Protein AF-A0A1Y5KC26-F1 (afdb_monomer)

Structure (mmCIF, N/CA/C/O backbone):
data_AF-A0A1Y5KC26-F1
#
_entry.id   AF-A0A1Y5KC26-F1
#
loop_
_atom_site.group_PDB
_atom_site.id
_atom_site.type_symbol
_atom_site.label_atom_id
_atom_site.label_alt_id
_atom_site.label_comp_id
_atom_site.label_asym_id
_atom_site.label_entity_id
_atom_site.label_seq_id
_atom_site.pdbx_PDB_ins_code
_atom_site.Cartn_x
_atom_site.Cartn_y
_atom_site.Cartn_z
_atom_site.occupancy
_atom_site.B_iso_or_equiv
_atom_site.auth_seq_id
_atom_site.auth_comp_id
_atom_site.auth_asym_id
_atom_site.auth_atom_id
_atom_site.pdbx_PDB_model_num
ATOM 1 N N . MET A 1 1 ? -20.529 7.265 19.862 1.00 51.62 1 MET A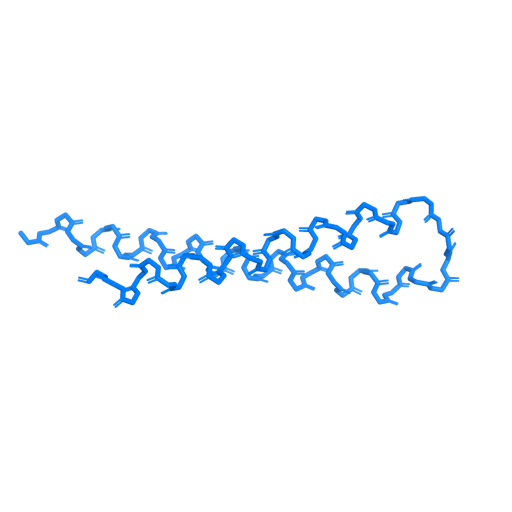 N 1
ATOM 2 C CA . MET A 1 1 ? -20.561 6.332 18.710 1.00 51.62 1 MET A CA 1
ATOM 3 C C . MET A 1 1 ? -20.096 6.980 17.402 1.00 51.62 1 MET A C 1
ATOM 5 O O . MET A 1 1 ? -19.581 6.267 16.556 1.00 51.62 1 MET A O 1
ATOM 9 N N . GLU A 1 2 ? -20.188 8.304 17.237 1.00 57.56 2 GLU A N 1
ATOM 10 C CA . GLU A 1 2 ? -19.837 8.999 15.979 1.00 57.56 2 GLU A CA 1
ATOM 11 C C . GLU A 1 2 ? -18.340 8.958 15.619 1.00 57.56 2 GLU A C 1
ATOM 13 O O . GLU A 1 2 ? -17.983 8.830 14.451 1.00 57.56 2 GLU A O 1
ATOM 18 N N . VAL A 1 3 ? -17.453 8.986 16.621 1.00 63.31 3 VAL A N 1
ATOM 19 C CA . VAL A 1 3 ? -15.992 8.989 16.407 1.00 63.31 3 VAL A CA 1
ATOM 20 C C . VAL A 1 3 ? -15.508 7.699 15.727 1.00 63.31 3 VAL A C 1
ATOM 22 O O . VAL A 1 3 ? -14.608 7.740 14.891 1.00 63.31 3 VAL A O 1
ATOM 25 N N . GLY A 1 4 ? -16.140 6.557 16.020 1.00 65.56 4 GLY A N 1
ATOM 26 C CA . GLY A 1 4 ? -15.792 5.267 15.415 1.00 65.56 4 GLY A CA 1
ATOM 27 C C . GLY A 1 4 ? -16.057 5.234 13.910 1.00 65.56 4 GLY A C 1
ATOM 28 O O . GLY A 1 4 ? -15.187 4.842 13.140 1.00 65.56 4 GLY A O 1
ATOM 29 N N . VAL A 1 5 ? -17.216 5.742 13.476 1.00 70.81 5 VAL A N 1
ATOM 30 C CA . VAL A 1 5 ? -17.608 5.773 12.056 1.00 70.81 5 VAL A CA 1
ATOM 31 C C . VAL A 1 5 ? -16.687 6.683 11.245 1.00 70.81 5 VAL A C 1
ATOM 33 O O . VAL A 1 5 ? -16.256 6.306 10.156 1.00 70.81 5 VAL A O 1
ATOM 36 N N . LEU A 1 6 ? -16.329 7.852 11.789 1.00 74.12 6 LEU A N 1
ATOM 37 C CA . LEU A 1 6 ? -15.403 8.771 11.125 1.00 74.12 6 LEU A CA 1
ATOM 38 C C . LEU A 1 6 ? -14.010 8.140 10.963 1.00 74.12 6 LEU A C 1
ATOM 40 O O . LEU A 1 6 ? -13.392 8.254 9.908 1.00 74.12 6 LEU A O 1
ATOM 44 N N . THR A 1 7 ? -13.539 7.430 11.992 1.00 77.62 7 THR A N 1
ATOM 45 C CA . THR A 1 7 ? -12.206 6.808 12.006 1.00 77.62 7 THR A CA 1
ATOM 46 C C . THR A 1 7 ? -12.129 5.627 11.038 1.00 77.62 7 THR A C 1
ATOM 48 O O . THR A 1 7 ? -11.160 5.514 10.286 1.00 77.62 7 THR A O 1
ATOM 51 N N . ILE A 1 8 ? -13.171 4.789 10.997 1.00 80.56 8 ILE A N 1
ATOM 52 C CA . ILE A 1 8 ? -13.303 3.681 10.038 1.00 80.56 8 ILE A CA 1
ATOM 53 C C . ILE A 1 8 ? -13.372 4.227 8.609 1.0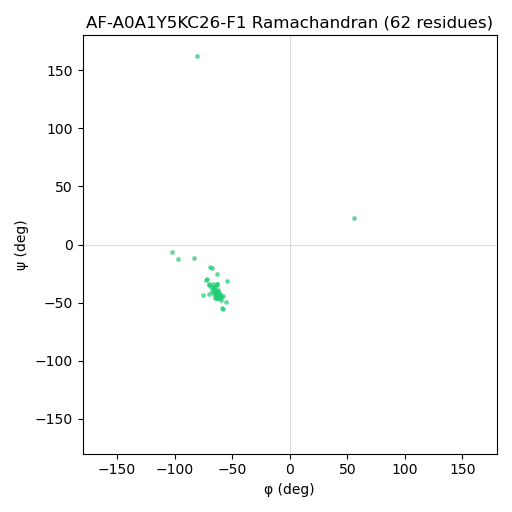0 80.56 8 ILE A C 1
ATOM 55 O O . ILE A 1 8 ? -12.664 3.738 7.730 1.00 80.56 8 ILE A O 1
ATOM 59 N N . GLY A 1 9 ? -14.161 5.283 8.383 1.00 80.00 9 GLY A N 1
ATOM 60 C CA . GLY A 1 9 ? -14.270 5.937 7.081 1.00 80.00 9 GLY A CA 1
ATOM 61 C C . GLY A 1 9 ? -12.924 6.463 6.586 1.00 80.00 9 GLY A C 1
ATOM 62 O O . GLY A 1 9 ? -12.473 6.081 5.507 1.00 80.00 9 GLY A O 1
ATOM 63 N N . VAL A 1 10 ? -12.242 7.286 7.389 1.00 84.44 10 VAL A N 1
ATOM 64 C CA . VAL A 1 10 ? -10.934 7.862 7.030 1.00 84.44 10 VAL A CA 1
ATOM 65 C C . VAL A 1 10 ? -9.885 6.769 6.804 1.00 84.44 10 VAL A C 1
ATOM 67 O O . VAL A 1 10 ? -9.155 6.823 5.815 1.00 84.44 10 VAL A O 1
ATOM 70 N N . SER A 1 11 ? -9.845 5.747 7.664 1.00 83.81 11 SER A N 1
ATOM 71 C CA . SER A 1 11 ? -8.900 4.628 7.532 1.00 83.81 11 SER A CA 1
ATOM 72 C C . SER A 1 11 ? -9.172 3.791 6.278 1.00 83.81 11 SER A C 1
ATOM 74 O O . SER A 1 11 ? -8.234 3.388 5.592 1.00 83.81 11 SER A O 1
ATOM 76 N N . GLY A 1 12 ? -10.445 3.578 5.931 1.00 83.38 12 GLY A N 1
ATOM 77 C CA . GLY A 1 12 ? -10.852 2.890 4.705 1.00 83.38 12 GLY A CA 1
ATOM 78 C C . GLY A 1 12 ? -10.454 3.656 3.442 1.00 83.38 12 GLY A C 1
ATOM 79 O O . GLY A 1 12 ? -9.860 3.076 2.531 1.00 83.38 12 GLY A O 1
ATOM 80 N N . TYR A 1 13 ? -10.695 4.971 3.407 1.00 85.38 13 TYR A N 1
ATOM 81 C CA . TYR A 1 13 ? -10.255 5.826 2.297 1.00 85.38 13 TYR A CA 1
ATOM 82 C C . TYR A 1 13 ? -8.733 5.829 2.143 1.00 85.38 13 TYR A C 1
ATOM 84 O O . TYR A 1 13 ? -8.226 5.684 1.028 1.00 85.38 13 TYR A O 1
ATOM 92 N N . LEU A 1 14 ? -8.000 5.949 3.254 1.00 84.56 14 LEU A N 1
ATOM 93 C CA . LEU A 1 14 ? -6.539 5.925 3.247 1.00 84.56 14 LEU A CA 1
ATOM 94 C C . LEU A 1 14 ? -6.007 4.582 2.727 1.00 84.56 14 LEU A C 1
ATOM 96 O O . LEU A 1 14 ? -5.061 4.553 1.939 1.00 84.56 14 LEU A O 1
ATOM 100 N N . CYS A 1 15 ? -6.654 3.481 3.108 1.00 87.25 15 CYS A N 1
ATOM 101 C CA . CYS A 1 15 ? -6.311 2.147 2.639 1.00 87.25 15 CYS A CA 1
ATOM 102 C C . CYS A 1 15 ? -6.501 1.991 1.122 1.00 87.25 15 CYS A C 1
ATOM 104 O O . CYS A 1 15 ? -5.614 1.469 0.444 1.00 87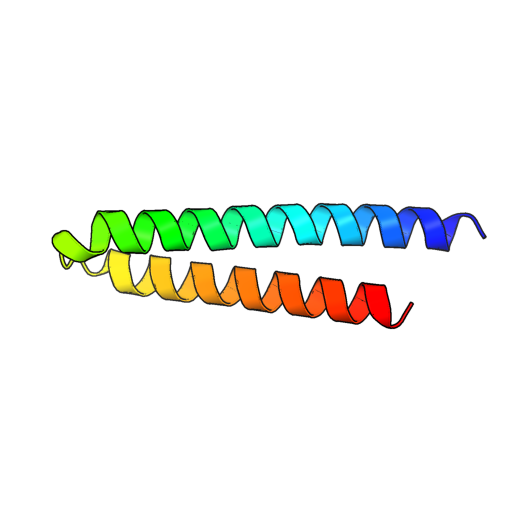.25 15 CYS A O 1
ATOM 106 N N . LEU A 1 16 ? -7.629 2.460 0.577 1.00 85.69 16 LEU A N 1
ATOM 107 C CA . LEU A 1 16 ? -7.901 2.416 -0.865 1.00 85.69 16 LEU A CA 1
ATOM 108 C C . LEU A 1 16 ? -6.885 3.243 -1.660 1.00 85.69 16 LEU A C 1
ATOM 110 O O . LEU A 1 16 ? -6.378 2.774 -2.679 1.00 85.69 16 LEU A O 1
ATOM 114 N N .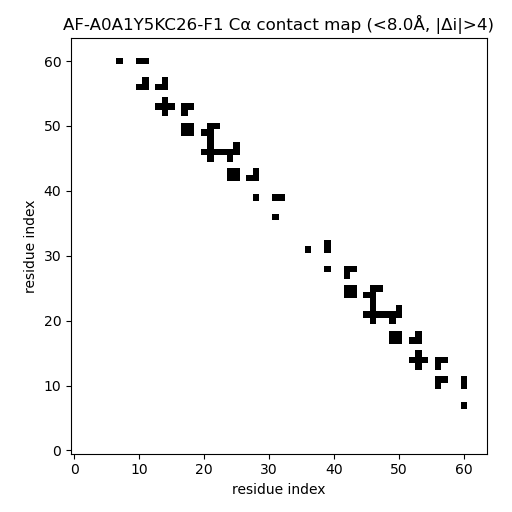 LEU A 1 17 ? -6.543 4.438 -1.171 1.00 87.75 17 LEU A N 1
ATOM 115 C CA . LEU A 1 17 ? -5.498 5.281 -1.756 1.00 87.75 17 LEU A CA 1
ATOM 116 C C . LEU A 1 17 ? -4.134 4.582 -1.752 1.00 87.75 17 LEU A C 1
ATOM 118 O O . LEU A 1 17 ? -3.458 4.558 -2.780 1.00 87.75 17 LEU A O 1
ATOM 122 N N . CYS A 1 18 ? -3.742 3.963 -0.634 1.00 86.69 18 CYS A N 1
ATOM 123 C CA . CYS A 1 18 ? -2.477 3.231 -0.542 1.00 86.69 18 CYS A CA 1
ATOM 124 C C . CYS A 1 18 ? -2.437 2.036 -1.501 1.00 86.69 18 CYS A C 1
ATOM 126 O O . CYS A 1 18 ? -1.437 1.843 -2.194 1.00 86.69 18 CYS A O 1
ATOM 128 N N . ALA A 1 19 ? -3.528 1.272 -1.593 1.00 81.25 19 ALA A N 1
ATOM 129 C CA . ALA A 1 19 ? -3.637 0.153 -2.523 1.00 81.25 19 ALA A CA 1
ATOM 130 C C . ALA A 1 19 ? -3.539 0.624 -3.984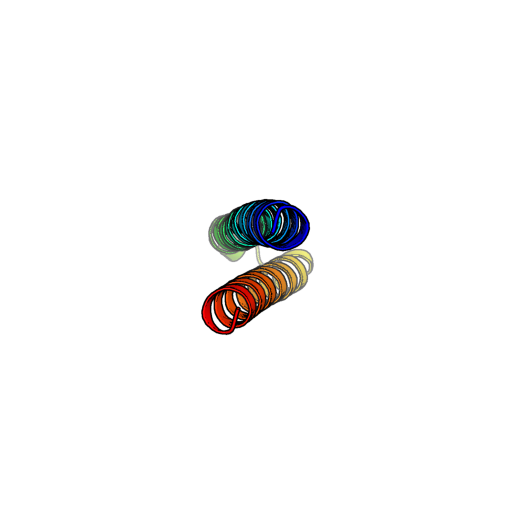 1.00 81.25 19 ALA A C 1
ATOM 132 O O . ALA A 1 19 ? -2.761 0.058 -4.751 1.00 81.25 19 ALA A O 1
ATOM 133 N N . ALA A 1 20 ? -4.257 1.691 -4.354 1.00 86.00 20 ALA A N 1
ATOM 134 C CA . ALA A 1 20 ? -4.218 2.261 -5.700 1.00 86.00 20 ALA A CA 1
ATOM 135 C C . ALA A 1 20 ? -2.814 2.766 -6.074 1.00 86.00 20 ALA A C 1
ATOM 137 O O . ALA A 1 20 ? -2.318 2.445 -7.153 1.00 86.00 20 ALA A O 1
ATOM 138 N N . CYS A 1 21 ? -2.138 3.487 -5.175 1.00 86.38 21 CYS A N 1
ATOM 139 C CA . CYS A 1 21 ? -0.765 3.955 -5.387 1.00 86.38 21 CYS A CA 1
ATOM 140 C C . CYS A 1 21 ? 0.242 2.798 -5.484 1.00 86.38 21 CYS A C 1
ATOM 142 O O . CYS A 1 21 ? 1.116 2.818 -6.351 1.00 86.38 21 CYS A O 1
ATOM 144 N N . GLY A 1 22 ? 0.117 1.776 -4.630 1.00 82.62 22 GLY A N 1
ATOM 145 C CA . GLY A 1 22 ? 0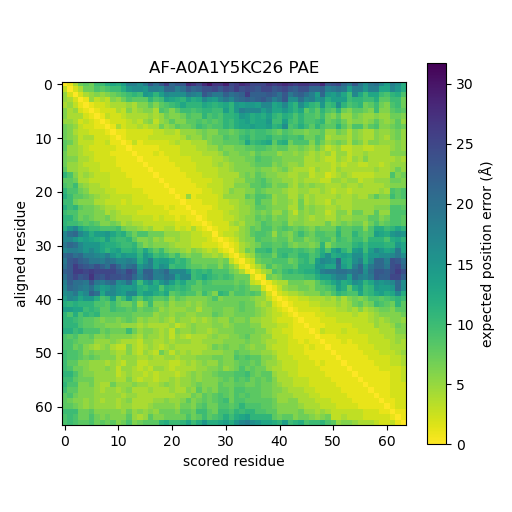.974 0.587 -4.664 1.00 82.62 22 GLY A CA 1
ATOM 146 C C . GLY A 1 22 ? 0.828 -0.200 -5.967 1.00 82.62 22 GLY A C 1
ATOM 147 O O . GLY A 1 22 ? 1.831 -0.527 -6.603 1.00 82.62 22 GLY A O 1
ATOM 148 N N . LEU A 1 23 ? -0.413 -0.431 -6.411 1.00 82.56 23 LEU A N 1
ATOM 149 C CA . LEU A 1 23 ? -0.708 -1.046 -7.709 1.00 82.56 23 LEU A CA 1
ATOM 150 C C . LEU A 1 23 ? -0.191 -0.196 -8.870 1.00 82.56 23 LEU A C 1
ATOM 152 O O . LEU A 1 23 ? 0.428 -0.741 -9.778 1.00 82.56 23 LEU A O 1
ATOM 156 N N . PHE A 1 24 ? -0.383 1.124 -8.832 1.00 84.25 24 PHE A N 1
ATOM 157 C CA . PHE A 1 24 ? 0.106 2.022 -9.876 1.00 84.25 24 PHE A CA 1
ATOM 158 C C . PHE A 1 24 ? 1.633 1.938 -10.021 1.00 84.25 24 PHE A C 1
ATOM 160 O O . PHE A 1 24 ? 2.144 1.723 -11.120 1.00 84.25 24 PHE A O 1
ATOM 167 N N . LEU A 1 25 ? 2.371 1.999 -8.912 1.00 80.69 25 LEU A N 1
ATOM 168 C CA . LEU A 1 25 ? 3.830 1.880 -8.921 1.00 80.69 25 LEU A CA 1
ATOM 169 C C . LEU A 1 25 ? 4.312 0.502 -9.394 1.00 80.69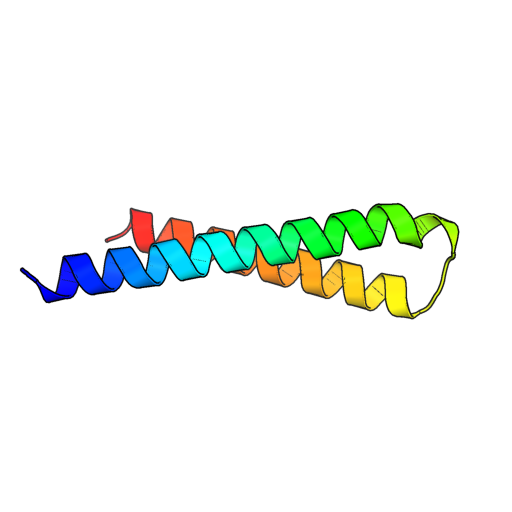 25 LEU A C 1
ATOM 171 O O . LEU A 1 25 ? 5.307 0.434 -10.110 1.00 80.69 25 LEU A O 1
ATOM 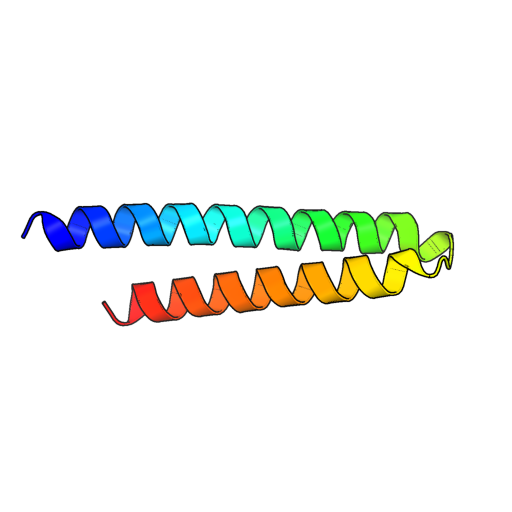175 N N . LEU A 1 26 ? 3.594 -0.578 -9.070 1.00 77.06 26 LEU A N 1
ATOM 176 C CA . LEU A 1 26 ? 3.886 -1.913 -9.606 1.00 77.06 26 LEU A CA 1
ATOM 177 C C . LEU A 1 26 ? 3.552 -2.047 -11.098 1.00 77.06 26 LEU A C 1
ATOM 179 O O . LEU A 1 26 ? 4.261 -2.733 -11.826 1.00 77.06 26 LEU A O 1
ATOM 183 N N . THR A 1 27 ? 2.503 -1.390 -11.591 1.00 79.25 27 THR A N 1
ATOM 184 C CA . THR A 1 27 ? 2.225 -1.373 -13.038 1.00 79.25 27 THR A CA 1
ATOM 185 C C . THR A 1 27 ? 3.288 -0.586 -13.805 1.00 79.25 27 THR A C 1
ATOM 187 O O . THR A 1 27 ? 3.706 -1.017 -14.879 1.00 79.25 27 THR A O 1
ATOM 190 N N . ILE A 1 28 ? 3.799 0.509 -13.229 1.00 75.12 28 ILE A N 1
ATOM 191 C CA . ILE A 1 28 ? 4.971 1.218 -13.759 1.00 75.12 28 ILE A CA 1
ATOM 192 C C . ILE A 1 28 ? 6.223 0.335 -13.680 1.00 75.12 28 ILE A C 1
ATOM 194 O O . ILE A 1 28 ? 6.996 0.336 -14.632 1.00 75.12 28 ILE A O 1
ATOM 198 N N . ASP A 1 29 ? 6.413 -0.437 -12.603 1.00 71.06 29 ASP A N 1
ATOM 199 C CA . ASP A 1 29 ? 7.509 -1.412 -12.473 1.00 71.06 29 ASP A CA 1
ATOM 200 C C . ASP A 1 29 ? 7.504 -2.402 -13.643 1.00 71.06 29 ASP A C 1
ATOM 202 O O . ASP A 1 29 ? 8.520 -2.547 -14.316 1.00 71.06 29 ASP A O 1
ATOM 206 N N . VAL A 1 30 ? 6.349 -2.998 -13.961 1.00 70.25 30 VAL A N 1
ATOM 207 C CA . VAL A 1 30 ? 6.198 -3.919 -15.102 1.00 70.25 30 VAL A CA 1
ATOM 208 C C . VAL A 1 30 ? 6.474 -3.220 -16.437 1.00 70.25 30 VAL A C 1
ATOM 210 O O . VAL A 1 30 ? 7.160 -3.783 -17.286 1.00 70.25 30 VAL A O 1
ATOM 213 N N . ALA A 1 31 ? 5.996 -1.987 -16.625 1.00 72.06 31 ALA A N 1
ATOM 214 C CA . ALA A 1 31 ? 6.204 -1.230 -17.863 1.00 72.06 31 ALA A CA 1
ATOM 215 C C . ALA A 1 31 ? 7.653 -0.726 -18.045 1.00 72.06 31 ALA A C 1
ATOM 217 O O . ALA A 1 31 ? 8.119 -0.561 -19.172 1.00 72.06 31 ALA A O 1
ATOM 218 N N . MET A 1 32 ? 8.367 -0.459 -16.947 1.00 66.12 32 MET A N 1
ATOM 219 C CA . MET A 1 32 ? 9.744 0.055 -16.935 1.00 66.12 32 MET A CA 1
ATOM 220 C C . MET A 1 32 ? 10.801 -1.045 -16.760 1.00 66.12 32 MET A C 1
ATOM 222 O O . MET A 1 32 ? 11.982 -0.768 -16.982 1.00 66.12 32 MET A O 1
ATOM 226 N N . ALA A 1 33 ? 10.413 -2.273 -16.393 1.00 63.94 33 ALA A N 1
ATOM 227 C CA . ALA A 1 33 ? 11.315 -3.419 -16.243 1.00 63.94 33 ALA A CA 1
ATOM 228 C C . ALA A 1 33 ? 12.140 -3.687 -17.515 1.00 63.94 33 ALA A C 1
ATOM 230 O O . ALA A 1 33 ? 13.305 -4.069 -17.420 1.00 63.94 33 ALA A O 1
ATOM 231 N N . ASP A 1 34 ? 11.581 -3.385 -18.689 1.00 64.12 34 ASP A N 1
ATOM 232 C CA . ASP A 1 34 ? 12.256 -3.486 -19.990 1.00 64.12 34 ASP A CA 1
ATOM 233 C C . ASP A 1 34 ? 13.405 -2.468 -20.173 1.00 64.12 34 ASP A C 1
ATOM 235 O O . ASP A 1 34 ? 14.291 -2.652 -21.004 1.00 64.12 34 ASP A O 1
ATOM 239 N N . ARG A 1 35 ? 13.429 -1.372 -19.396 1.00 64.88 35 ARG A N 1
ATOM 240 C CA . ARG A 1 35 ? 14.382 -0.257 -19.575 1.00 64.88 35 ARG A CA 1
ATOM 241 C C . ARG A 1 35 ? 15.555 -0.238 -18.591 1.00 64.88 35 ARG A C 1
ATOM 243 O O . ARG A 1 35 ? 16.451 0.587 -18.755 1.00 64.88 35 ARG A O 1
ATOM 250 N N . GLY A 1 36 ? 15.579 -1.119 -17.586 1.00 63.62 36 GLY A N 1
ATOM 251 C CA . GLY A 1 36 ? 16.754 -1.373 -16.734 1.00 63.62 36 GLY A CA 1
ATOM 252 C C . GLY A 1 36 ? 17.366 -0.160 -16.007 1.00 63.62 36 GLY A C 1
ATOM 253 O O . GLY A 1 36 ? 18.548 -0.198 -15.660 1.00 63.62 36 GLY A O 1
ATOM 254 N N . SER A 1 37 ? 16.617 0.928 -15.784 1.00 62.81 37 SER A N 1
ATOM 255 C CA . SER A 1 37 ? 17.154 2.150 -15.166 1.00 62.81 37 SER A CA 1
ATOM 256 C C . SER A 1 37 ? 17.238 2.044 -13.637 1.00 62.81 37 SER A C 1
ATOM 258 O O . SER A 1 37 ? 16.602 1.208 -13.008 1.00 62.81 37 SER A O 1
ATOM 260 N N . LYS A 1 38 ? 18.027 2.904 -12.985 1.00 65.00 38 LYS A N 1
ATOM 261 C CA . LYS A 1 38 ? 18.152 2.931 -11.513 1.00 65.00 38 LYS A CA 1
ATOM 262 C C . LYS A 1 38 ? 16.820 3.279 -10.816 1.00 65.00 38 LYS A C 1
ATOM 264 O O . LYS A 1 38 ? 16.593 2.819 -9.697 1.00 65.00 38 LYS A O 1
ATOM 269 N N . ASP A 1 39 ? 15.936 3.995 -11.515 1.00 65.50 39 ASP A N 1
ATOM 270 C CA . ASP A 1 39 ? 14.594 4.399 -11.063 1.00 65.50 39 ASP A CA 1
ATOM 271 C C . ASP A 1 39 ? 13.609 3.220 -10.951 1.00 65.50 39 ASP A C 1
ATOM 273 O O . ASP A 1 39 ? 12.625 3.290 -10.216 1.00 65.50 39 ASP A O 1
ATOM 277 N N . TYR A 1 40 ? 13.907 2.094 -11.612 1.00 64.31 40 TYR A N 1
ATOM 278 C CA . TYR A 1 40 ? 13.167 0.832 -11.473 1.00 64.31 40 TYR A CA 1
ATOM 279 C C . TYR A 1 40 ? 13.202 0.310 -10.032 1.00 64.31 40 TYR A C 1
ATOM 281 O O . TYR A 1 40 ? 12.185 -0.082 -9.461 1.00 64.31 40 TYR A O 1
ATOM 289 N N . ARG A 1 41 ? 14.378 0.338 -9.392 1.00 68.88 41 ARG A N 1
ATOM 290 C CA . ARG A 1 41 ? 14.559 -0.274 -8.067 1.00 68.88 41 ARG A CA 1
ATOM 291 C C . ARG A 1 41 ? 13.816 0.503 -6.975 1.00 68.88 41 ARG A C 1
ATOM 293 O O . ARG A 1 41 ? 13.312 -0.100 -6.029 1.00 68.88 41 ARG A O 1
ATOM 300 N N . THR A 1 42 ? 13.737 1.824 -7.120 1.00 73.69 42 THR A N 1
ATOM 301 C CA . THR A 1 42 ? 13.004 2.719 -6.218 1.00 73.69 42 THR A CA 1
ATOM 302 C C . THR A 1 42 ? 11.498 2.634 -6.431 1.00 73.69 42 THR A C 1
ATOM 304 O O . THR A 1 42 ? 10.784 2.523 -5.435 1.00 73.69 42 THR A O 1
ATOM 307 N N . ALA A 1 43 ? 11.012 2.606 -7.679 1.00 74.38 43 ALA A N 1
ATOM 308 C CA . ALA A 1 43 ? 9.585 2.440 -7.978 1.00 74.38 43 ALA A CA 1
ATOM 309 C C . ALA A 1 43 ? 9.036 1.120 -7.414 1.00 74.38 43 ALA A C 1
ATOM 311 O O . ALA A 1 43 ? 8.014 1.118 -6.722 1.00 74.38 43 ALA A O 1
ATOM 312 N N . LYS A 1 44 ? 9.777 0.020 -7.601 1.00 77.88 44 LYS A N 1
ATOM 313 C CA . LYS A 1 44 ? 9.452 -1.284 -7.018 1.00 77.88 44 LYS A CA 1
ATOM 314 C C . LYS A 1 44 ? 9.359 -1.222 -5.499 1.00 77.88 44 LYS A C 1
ATOM 316 O O . LYS A 1 44 ? 8.334 -1.585 -4.929 1.00 77.88 44 LYS A O 1
ATOM 321 N N . ALA A 1 45 ? 10.414 -0.741 -4.835 1.00 79.88 45 ALA A N 1
ATOM 322 C CA . ALA A 1 45 ? 10.458 -0.662 -3.377 1.00 79.88 45 ALA A CA 1
ATOM 323 C C . ALA A 1 45 ? 9.304 0.185 -2.812 1.00 79.88 45 ALA A C 1
ATOM 325 O O . ALA A 1 45 ? 8.636 -0.242 -1.872 1.00 79.88 45 ALA A O 1
ATOM 326 N N . PHE A 1 46 ? 9.014 1.340 -3.420 1.00 80.81 46 PHE A N 1
ATOM 327 C CA . PHE A 1 46 ? 7.902 2.200 -3.007 1.00 80.81 46 PHE A CA 1
ATOM 328 C C . PHE A 1 46 ? 6.524 1.561 -3.229 1.00 80.81 46 PHE A C 1
ATOM 330 O O . PHE A 1 46 ? 5.644 1.732 -2.381 1.00 80.81 46 PHE A O 1
ATOM 337 N N . GLY A 1 47 ? 6.340 0.813 -4.323 1.00 82.88 47 GLY A N 1
ATOM 338 C CA . GLY A 1 47 ? 5.107 0.068 -4.592 1.00 82.88 47 GLY A CA 1
ATOM 339 C C . GLY A 1 47 ? 4.839 -1.004 -3.534 1.00 82.88 47 GLY A C 1
ATOM 340 O O . GLY A 1 47 ? 3.736 -1.072 -2.988 1.00 82.88 47 GLY A O 1
ATOM 341 N N . TRP A 1 48 ? 5.869 -1.771 -3.160 1.00 83.38 48 TRP A N 1
ATOM 342 C CA . TRP A 1 48 ? 5.776 -2.761 -2.081 1.00 83.38 48 TRP A CA 1
ATOM 343 C C . TRP A 1 48 ? 5.490 -2.122 -0.718 1.00 83.38 48 TRP A C 1
ATOM 345 O O . TRP A 1 48 ? 4.648 -2.633 0.017 1.00 83.38 48 TRP A O 1
ATOM 355 N N . ILE A 1 49 ? 6.121 -0.988 -0.392 1.00 88.25 49 ILE A N 1
ATOM 356 C CA . ILE A 1 49 ? 5.852 -0.258 0.860 1.00 88.25 49 ILE A CA 1
ATOM 357 C C . ILE A 1 49 ? 4.378 0.173 0.940 1.00 88.25 49 ILE A C 1
ATOM 359 O O . ILE A 1 49 ? 3.746 -0.026 1.975 1.00 88.25 49 ILE A O 1
ATOM 363 N N . HIS A 1 50 ? 3.806 0.704 -0.146 1.00 86.94 50 HIS A N 1
ATOM 364 C CA . HIS A 1 50 ? 2.395 1.116 -0.177 1.00 86.94 50 HIS A CA 1
ATOM 365 C C . HIS A 1 50 ? 1.425 -0.064 -0.052 1.00 86.94 50 HIS A C 1
ATOM 367 O O . HIS A 1 50 ? 0.400 0.053 0.618 1.00 86.94 50 HIS A O 1
ATOM 373 N N . LEU A 1 51 ? 1.758 -1.213 -0.641 1.00 81.75 51 LEU A N 1
ATOM 374 C CA . LEU A 1 51 ? 0.975 -2.443 -0.500 1.00 81.75 51 LEU A CA 1
ATOM 375 C C . LEU A 1 51 ? 1.003 -2.998 0.926 1.00 81.75 51 LEU A C 1
ATOM 377 O O . LEU A 1 51 ? -0.039 -3.391 1.449 1.00 81.75 51 LEU A O 1
ATOM 381 N N . VAL A 1 52 ? 2.169 -2.982 1.576 1.00 87.75 52 VAL A N 1
ATOM 382 C CA . VAL A 1 52 ? 2.299 -3.367 2.990 1.00 87.75 52 VAL A CA 1
ATOM 383 C C . VAL A 1 52 ? 1.518 -2.404 3.884 1.00 87.75 52 VAL A C 1
ATOM 385 O O . VAL A 1 52 ? 0.815 -2.848 4.790 1.00 87.75 52 VAL A O 1
ATOM 388 N N . LEU A 1 53 ? 1.584 -1.099 3.608 1.00 87.19 53 LEU A N 1
ATOM 389 C CA . LEU A 1 53 ? 0.827 -0.090 4.346 1.00 87.19 53 LEU A CA 1
ATOM 390 C C . LEU A 1 53 ? -0.691 -0.290 4.193 1.00 87.19 53 LEU A C 1
ATOM 392 O O . LEU A 1 53 ? -1.414 -0.241 5.185 1.00 87.19 53 LEU A O 1
ATOM 396 N N . ALA A 1 54 ? -1.169 -0.597 2.983 1.00 83.56 54 ALA A N 1
ATOM 397 C CA . ALA A 1 54 ? -2.573 -0.930 2.742 1.00 83.56 54 ALA A CA 1
ATOM 398 C C . ALA A 1 54 ? -3.004 -2.196 3.508 1.00 83.56 54 ALA A C 1
ATOM 400 O O . ALA A 1 54 ? -4.052 -2.204 4.152 1.00 83.56 54 ALA A O 1
ATOM 401 N N . ALA A 1 55 ? -2.178 -3.247 3.508 1.00 84.00 55 ALA A N 1
ATOM 402 C CA . ALA A 1 55 ? -2.451 -4.461 4.276 1.00 84.00 55 ALA A CA 1
ATOM 403 C C . ALA A 1 55 ? -2.510 -4.187 5.791 1.00 84.00 55 ALA A C 1
ATOM 405 O O . ALA A 1 55 ? -3.403 -4.692 6.468 1.00 84.00 55 ALA A O 1
ATOM 406 N N . ALA A 1 56 ? -1.614 -3.347 6.318 1.00 85.94 56 ALA A N 1
ATOM 407 C CA . ALA A 1 56 ? -1.628 -2.940 7.721 1.00 85.94 56 ALA A CA 1
ATOM 408 C C . ALA A 1 56 ? -2.894 -2.140 8.082 1.00 85.94 56 ALA A C 1
ATOM 410 O O . ALA A 1 56 ? -3.489 -2.389 9.130 1.00 85.94 56 ALA A O 1
ATOM 411 N N . CYS A 1 57 ? -3.349 -1.235 7.206 1.00 84.25 57 CYS A N 1
ATOM 412 C CA . CYS A 1 57 ? -4.610 -0.511 7.388 1.00 84.25 57 CYS A CA 1
ATOM 413 C C . CYS A 1 57 ? -5.830 -1.446 7.390 1.00 84.25 57 CYS A C 1
ATOM 415 O O . CYS A 1 57 ? -6.712 -1.267 8.227 1.00 84.25 57 CYS A O 1
ATOM 417 N N . LEU A 1 58 ? -5.875 -2.458 6.513 1.00 83.00 58 LEU A N 1
ATOM 418 C CA . LEU A 1 58 ? -6.932 -3.482 6.529 1.00 83.00 58 LEU A CA 1
ATOM 419 C C . LEU A 1 58 ? -6.935 -4.286 7.829 1.00 83.00 58 LEU A C 1
ATOM 421 O O . LEU A 1 58 ? -7.997 -4.567 8.374 1.00 83.00 58 LEU A O 1
ATOM 425 N N . LEU A 1 59 ? -5.753 -4.636 8.336 1.00 85.31 59 LEU A N 1
ATOM 426 C CA . LEU A 1 59 ? -5.604 -5.397 9.575 1.00 85.31 59 LEU A CA 1
ATOM 427 C C . LEU A 1 59 ? -6.061 -4.576 10.792 1.00 85.31 59 LEU A C 1
ATOM 429 O O . LEU A 1 59 ? -6.753 -5.097 11.661 1.00 85.31 59 LEU A O 1
ATOM 433 N N . LEU A 1 60 ? -5.745 -3.278 10.815 1.00 83.06 60 LEU A N 1
ATOM 434 C CA . LEU A 1 60 ? -6.251 -2.322 11.806 1.00 83.06 60 LEU A CA 1
ATOM 435 C C . LEU A 1 60 ? -7.774 -2.159 11.735 1.00 83.06 60 LEU A C 1
ATOM 437 O O . LEU A 1 60 ? -8.426 -2.172 12.772 1.00 83.06 60 LEU A O 1
ATOM 441 N N . LEU A 1 61 ? -8.335 -2.041 10.527 1.00 80.94 61 LEU A N 1
ATOM 442 C CA . LEU A 1 61 ? -9.784 -1.981 10.305 1.00 80.94 61 LEU A CA 1
ATOM 443 C C . LEU A 1 61 ? -10.499 -3.267 10.732 1.00 80.94 61 LEU A C 1
ATOM 445 O O . LEU A 1 61 ? -11.631 -3.194 11.186 1.00 80.94 61 LEU A O 1
ATOM 449 N N . TRP A 1 62 ? -9.857 -4.427 10.582 1.00 79.44 62 TRP A N 1
ATOM 450 C CA . TRP A 1 62 ? -10.401 -5.718 11.009 1.00 79.44 62 TRP A CA 1
ATOM 451 C C . TRP A 1 62 ? -10.403 -5.898 12.535 1.00 79.44 62 TRP A C 1
ATOM 453 O O . TRP A 1 62 ? -11.244 -6.613 13.070 1.00 79.44 62 TRP A O 1
ATOM 463 N N . LEU A 1 63 ? -9.437 -5.292 13.233 1.00 79.25 63 LEU A N 1
ATOM 464 C CA . LEU A 1 63 ? -9.303 -5.370 14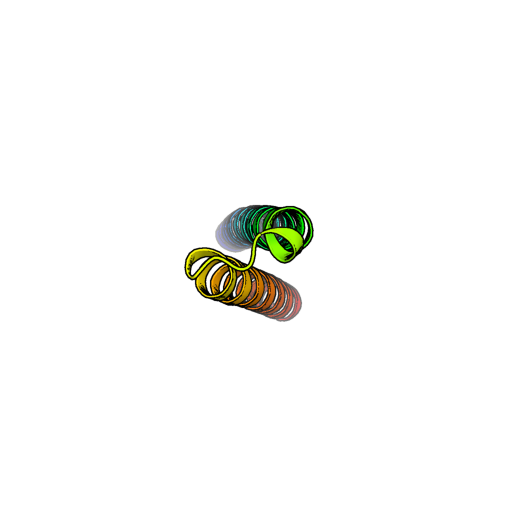.692 1.00 79.25 63 LEU A CA 1
ATOM 465 C C . LEU A 1 63 ? -10.187 -4.362 15.455 1.00 79.25 63 LEU A C 1
ATOM 467 O O . LEU A 1 63 ? -10.277 -4.469 16.679 1.00 79.25 63 LEU A O 1
ATOM 471 N N . LEU A 1 64 ? -10.781 -3.389 14.755 1.00 73.12 64 LEU A N 1
ATOM 472 C CA . LEU A 1 64 ? -11.680 -2.348 15.280 1.00 73.12 64 LEU A CA 1
ATOM 473 C C . LEU A 1 64 ? -13.141 -2.811 15.293 1.00 73.12 64 LEU A C 1
ATOM 475 O O . LEU A 1 64 ? -13.830 -2.477 16.284 1.00 73.12 64 LEU A O 1
#

Secondary structure (DSSP, 8-state):
-HHHHHHHHHHHHHHHHHHHHHHHHHHHHHHHGGG--HHHHHHHHHHHHHHHHHHHHHHHHHH-

Nearest PDB structures (foldseek):
  8tsh-assembly1_J  TM=7.042E-01  e=7.514E+00  Caldimonas thermodepolymerans
  8tsh-assembly1_E  TM=5.558E-01  e=7.514E+00  Caldimonas thermodepolymerans
  3lss-assembly1_A  TM=6.105E-01  e=9.129E+00  Trypanosoma brucei

Sequence (64 aa):
MEVGVLTIGVSGYLCLLCAACGLFLLTIDVAMADRGSKDYRTAKAFGWIHLVLAAACLLLLWLL

Foldseek 3Di:
DVVVVVVLVVLVVLLVVLLVQLVVLVVVLVVCVVVPDPVSVVSNVSSVVSNVVSVVSVVVSVVD

Radius of gyration: 14.92 Å; Cα contacts (8 Å, |Δi|>4): 47; chains: 1; bounding box: 39×15×39 Å

Solvent-accessible surface area (backbone atoms only — not comparable to full-atom values): 3366 Å² total; per-residue (Å²): 120,69,68,58,56,53,51,53,50,52,48,51,53,51,24,53,52,27,38,53,52,11,52,51,29,42,53,48,30,64,71,42,60,84,67,75,50,80,65,44,64,53,37,38,53,51,12,52,52,25,40,53,50,19,52,52,40,51,53,53,62,71,75,106

pLDDT: mean 77.41, std 8.81, range [51.62, 88.25]

Mean predicted aligned error: 7.18 Å